Protein AF-A0A3Q7ITH1-F1 (afdb_monomer_lite)

Organism: Solanum lycopersicum (NCBI:txid4081)

Foldseek 3Di:
DDPPPPPPPPPAAAEEEEEEEPPPPDDDDPPDDLVNLLVVVLVVVVVVVVVVDYHYHYDYDVSSVCCNCVPPVNCNVVRHDYHYHYDYDDD

pLDDT: mean 76.13, std 15.76, range [23.8, 92.12]

Secondary structure (DSSP, 8-state):
-----------PEEEEEEEE-TTSSPPP-SS--HHHHHHHHHHHHHHHHTTTPPEEEE-S-HHHHHHHHH-TTTTHHHHEEEEEEEE----

InterPro domains:
  IPR027417 P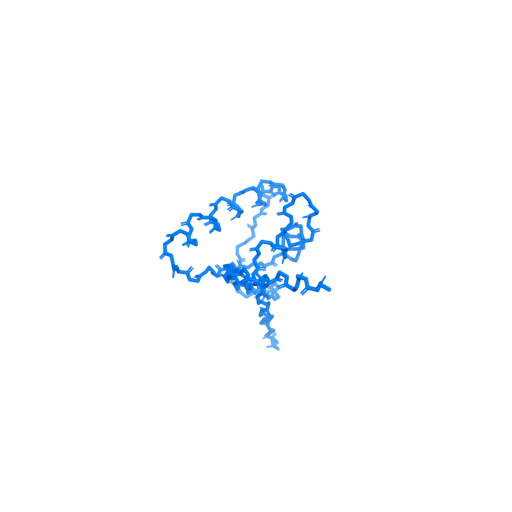-loop containing nucleoside triphosphate hydrolase [G3DSA:3.40.50.300] (31-90)
  IPR027417 P-loop containing nucleoside triphosphate hydrolase [SSF52540] (7-42)
  IPR039657 Dimethylallyltransferase [PTHR11088] (30-91)

Radius of gyration: 16.05 Å; chains: 1; bounding box: 27×26×62 Å

Structure (mmCIF, N/CA/C/O backbone):
data_AF-A0A3Q7ITH1-F1
#
_entry.id   AF-A0A3Q7ITH1-F1
#
loop_
_atom_site.group_PDB
_atom_site.id
_atom_site.type_symbol
_atom_site.label_atom_id
_atom_site.label_alt_id
_ato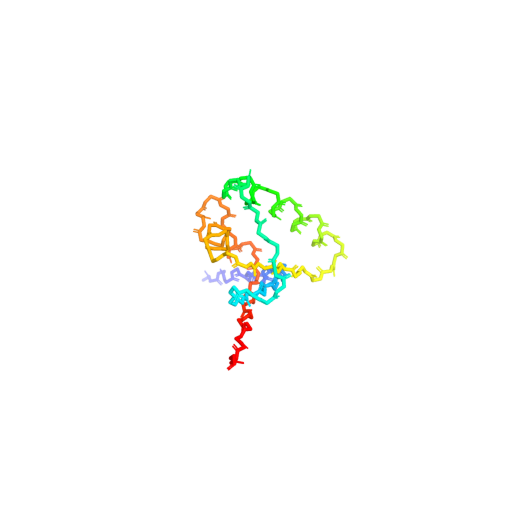m_site.label_comp_id
_atom_site.label_asym_id
_atom_site.label_entity_id
_atom_site.label_seq_id
_atom_site.pdbx_PDB_ins_code
_atom_site.Cartn_x
_atom_site.Cartn_y
_atom_site.Cartn_z
_atom_site.occupancy
_atom_site.B_iso_or_equiv
_atom_site.auth_seq_id
_atom_site.auth_comp_id
_atom_site.auth_asym_id
_atom_site.auth_atom_id
_atom_site.pdbx_PDB_model_num
ATOM 1 N N . MET A 1 1 ? -10.550 -14.308 38.464 1.00 33.88 1 MET A N 1
ATOM 2 C CA . MET A 1 1 ? -10.904 -12.971 37.949 1.00 33.88 1 MET A CA 1
ATOM 3 C C . MET A 1 1 ? -10.233 -12.842 36.592 1.00 33.88 1 MET A C 1
ATOM 5 O O . MET A 1 1 ? -9.061 -12.512 36.540 1.00 33.88 1 MET A O 1
ATOM 9 N N . ASN A 1 2 ? -10.926 -13.247 35.525 1.00 23.80 2 ASN A N 1
ATOM 10 C CA . ASN A 1 2 ? -10.395 -13.195 34.163 1.00 23.80 2 ASN A CA 1
ATOM 11 C C . ASN A 1 2 ? -11.088 -12.048 33.445 1.00 23.80 2 ASN A C 1
ATOM 13 O O . ASN A 1 2 ? -12.231 -12.176 33.010 1.00 23.80 2 ASN A O 1
ATOM 17 N N . THR A 1 3 ? -10.403 -10.916 33.366 1.00 34.12 3 THR A N 1
ATOM 18 C CA . THR A 1 3 ? -10.808 -9.801 32.520 1.00 34.12 3 THR A CA 1
ATOM 19 C C . THR A 1 3 ? -10.447 -10.182 31.088 1.00 34.12 3 THR A C 1
ATOM 21 O O . THR A 1 3 ? -9.364 -9.873 30.599 1.00 34.12 3 THR A O 1
ATOM 24 N N . PHE A 1 4 ? -11.337 -10.915 30.418 1.00 38.47 4 PHE A N 1
ATOM 25 C CA . PHE A 1 4 ? -11.343 -10.938 28.962 1.00 38.47 4 PHE A CA 1
ATOM 26 C C . PHE A 1 4 ? -11.709 -9.521 28.532 1.00 38.47 4 PHE A C 1
ATOM 28 O O . PHE A 1 4 ? -12.876 -9.136 28.539 1.00 38.47 4 PHE A O 1
ATOM 35 N N . ILE A 1 5 ? -10.691 -8.705 28.265 1.00 52.22 5 ILE A N 1
ATOM 36 C CA . ILE A 1 5 ? -10.884 -7.457 27.543 1.00 52.22 5 ILE A CA 1
ATOM 37 C C . ILE A 1 5 ? -11.442 -7.889 26.191 1.00 52.22 5 ILE A C 1
ATOM 39 O O . ILE A 1 5 ? -10.731 -8.482 25.381 1.00 52.22 5 ILE A O 1
ATOM 43 N N . ASN A 1 6 ? -12.736 -7.649 25.987 1.00 40.31 6 ASN A N 1
ATOM 44 C CA . ASN A 1 6 ? -13.317 -7.602 24.660 1.00 40.31 6 ASN A CA 1
ATOM 45 C C . ASN A 1 6 ? -12.498 -6.565 23.894 1.00 40.31 6 ASN A C 1
ATOM 47 O O . ASN A 1 6 ? -12.689 -5.363 24.065 1.00 40.31 6 ASN A O 1
ATOM 51 N N . ASN A 1 7 ? -11.545 -7.030 23.089 1.00 45.88 7 ASN A N 1
ATOM 52 C CA . ASN A 1 7 ? -11.084 -6.246 21.964 1.00 45.88 7 ASN A CA 1
ATOM 53 C C . ASN A 1 7 ? -12.319 -6.153 21.077 1.00 45.88 7 ASN A C 1
ATOM 55 O O . ASN A 1 7 ? -12.628 -7.094 20.345 1.00 45.88 7 ASN A O 1
ATOM 59 N N . GLU A 1 8 ? -13.074 -5.063 21.208 1.00 48.16 8 GLU A N 1
ATOM 60 C CA . GLU A 1 8 ? -13.926 -4.623 20.119 1.00 48.16 8 GLU A CA 1
ATOM 61 C C . GLU A 1 8 ? -13.058 -4.709 18.870 1.00 48.16 8 GLU A C 1
ATOM 63 O O . GLU A 1 8 ? -12.013 -4.060 18.789 1.00 48.16 8 GLU A O 1
ATOM 68 N N . GLY A 1 9 ? -13.389 -5.651 17.985 1.00 49.09 9 GLY A N 1
ATOM 69 C CA . GLY A 1 9 ? -12.581 -5.932 16.814 1.00 49.09 9 GLY A CA 1
ATOM 70 C C . GLY A 1 9 ? -12.399 -4.620 16.078 1.00 49.09 9 GLY A C 1
ATOM 71 O O . GLY A 1 9 ? -13.380 -4.055 15.598 1.00 49.09 9 GLY A O 1
ATOM 72 N N . PHE A 1 10 ? -11.170 -4.097 16.059 1.00 56.81 10 PHE A N 1
ATOM 73 C CA . PHE A 1 10 ? -10.850 -2.898 15.304 1.00 56.81 10 PHE A CA 1
ATOM 74 C C . PHE A 1 10 ? -11.388 -3.121 13.892 1.00 56.81 10 PHE A C 1
ATOM 76 O O . PHE A 1 10 ? -10.890 -3.994 13.182 1.00 56.81 10 PHE A O 1
ATOM 83 N N . ASN A 1 11 ? -12.428 -2.377 13.506 1.00 68.31 11 ASN A N 1
ATOM 84 C CA . ASN A 1 11 ? -12.937 -2.389 12.141 1.00 68.31 11 ASN A CA 1
ATOM 85 C C . ASN A 1 11 ? -11.847 -1.776 11.262 1.00 68.31 11 ASN A C 1
ATOM 87 O O . ASN A 1 11 ? -11.807 -0.562 11.040 1.00 68.31 11 ASN A O 1
ATOM 91 N N . LYS A 1 12 ? -10.904 -2.614 10.830 1.00 78.44 12 LYS A N 1
ATOM 92 C CA . LYS A 1 12 ? -9.834 -2.218 9.931 1.00 78.44 12 LYS A CA 1
ATOM 93 C C . LYS A 1 12 ? -10.466 -1.708 8.648 1.00 78.44 12 LYS A C 1
ATOM 95 O O . LYS A 1 12 ? -11.435 -2.254 8.117 1.00 78.44 12 LYS A O 1
ATOM 100 N N . LYS A 1 13 ? -9.918 -0.610 8.147 1.00 84.25 13 LYS A N 1
ATOM 101 C CA . LYS A 1 13 ? -10.364 -0.043 6.881 1.00 84.25 13 LYS A CA 1
ATOM 102 C C . LYS A 1 13 ? -9.949 -0.993 5.748 1.00 84.25 13 LYS A C 1
ATOM 104 O O . LYS A 1 13 ? -8.827 -1.499 5.747 1.00 84.25 13 LYS A O 1
ATOM 109 N N . LYS A 1 14 ? -10.851 -1.230 4.793 1.00 86.44 14 LYS A N 1
ATOM 110 C CA . LYS A 1 14 ? -10.649 -2.188 3.695 1.00 86.44 14 LYS A CA 1
ATOM 111 C C . LYS A 1 14 ? -9.906 -1.550 2.522 1.00 86.44 14 LYS A C 1
ATOM 113 O O . LYS A 1 14 ? -10.277 -0.462 2.079 1.00 86.44 14 LYS A O 1
ATOM 118 N N . VAL A 1 15 ? -8.910 -2.252 1.990 1.00 86.19 15 VAL A N 1
ATOM 119 C CA . VAL A 1 15 ? -8.137 -1.856 0.805 1.00 86.19 15 VAL A CA 1
ATOM 120 C C . VAL A 1 15 ? -8.080 -3.027 -0.173 1.00 86.19 15 VAL A C 1
ATOM 122 O O . VAL A 1 15 ? -7.753 -4.148 0.208 1.00 86.19 15 VAL A O 1
ATOM 125 N N . ILE A 1 16 ? -8.384 -2.771 -1.444 1.00 85.38 16 ILE A N 1
ATOM 126 C CA . ILE A 1 16 ? -8.265 -3.754 -2.525 1.00 85.38 16 ILE A CA 1
ATOM 127 C C . ILE A 1 16 ? -7.055 -3.379 -3.379 1.00 85.38 16 ILE A C 1
ATOM 129 O O . ILE A 1 16 ? -6.948 -2.245 -3.842 1.00 85.38 16 ILE A O 1
ATOM 133 N N . LEU A 1 17 ? -6.149 -4.326 -3.600 1.00 83.38 17 LEU A N 1
ATOM 134 C CA . LEU A 1 17 ? -5.000 -4.189 -4.486 1.00 83.38 17 LEU A CA 1
ATOM 135 C C . LEU A 1 17 ? -5.225 -5.061 -5.722 1.00 83.38 17 LEU A C 1
ATOM 137 O O . LEU A 1 17 ? -5.344 -6.280 -5.610 1.00 83.38 17 LEU A O 1
ATOM 141 N N . ILE A 1 18 ? -5.285 -4.435 -6.895 1.00 80.31 18 ILE A N 1
ATOM 142 C CA . ILE A 1 18 ? -5.421 -5.114 -8.186 1.00 80.31 18 ILE A CA 1
ATOM 143 C C . ILE A 1 18 ? -4.055 -5.129 -8.872 1.00 80.31 18 ILE A C 1
ATOM 145 O O . ILE A 1 18 ? -3.523 -4.081 -9.248 1.00 80.31 18 ILE A O 1
ATOM 149 N N . MET A 1 19 ? -3.509 -6.326 -9.061 1.00 80.19 19 MET A N 1
ATOM 150 C CA . MET A 1 19 ? -2.231 -6.597 -9.723 1.00 80.19 19 MET A CA 1
ATOM 151 C C . MET A 1 19 ? -2.469 -7.283 -11.074 1.00 80.19 19 MET A C 1
ATOM 153 O O . MET A 1 19 ? -3.565 -7.766 -11.349 1.00 80.19 19 MET A O 1
ATOM 157 N N . GLY A 1 20 ? -1.473 -7.281 -11.954 1.00 68.06 20 GLY A N 1
ATOM 158 C CA . GLY A 1 20 ? -1.549 -7.982 -13.239 1.00 68.06 20 GLY A CA 1
ATOM 159 C C . GLY A 1 20 ? -0.252 -7.876 -14.033 1.00 68.06 20 GLY A C 1
ATOM 160 O O . GLY A 1 20 ? 0.595 -7.041 -13.706 1.00 68.06 20 GLY A O 1
ATOM 161 N N . ALA A 1 21 ? -0.116 -8.719 -15.057 1.00 65.81 21 ALA A N 1
ATOM 162 C CA . ALA A 1 21 ? 1.075 -8.822 -15.897 1.00 65.81 21 ALA A CA 1
ATOM 163 C C . ALA A 1 21 ? 1.361 -7.550 -16.730 1.00 65.81 21 ALA A C 1
ATOM 165 O O . ALA A 1 21 ? 0.505 -6.684 -16.932 1.00 65.81 21 ALA A O 1
ATOM 166 N N . THR A 1 22 ? 2.592 -7.420 -17.233 1.00 65.50 22 THR A N 1
ATOM 167 C CA . THR A 1 22 ? 2.984 -6.341 -18.153 1.00 65.50 22 THR A CA 1
ATOM 168 C C . THR A 1 22 ? 2.165 -6.430 -19.449 1.00 65.50 22 THR A C 1
ATOM 170 O O . THR A 1 22 ? 2.004 -7.509 -20.003 1.00 65.50 22 THR A O 1
ATOM 173 N N . GLY A 1 23 ? 1.636 -5.302 -19.937 1.00 58.31 23 GLY A N 1
ATOM 174 C CA . GLY A 1 23 ? 0.773 -5.257 -21.130 1.00 58.31 23 GLY A CA 1
ATOM 175 C C . GLY A 1 23 ? -0.728 -5.106 -20.846 1.00 58.31 23 GLY A C 1
ATOM 176 O O . GLY A 1 23 ? -1.486 -4.809 -21.762 1.00 58.31 23 GLY A O 1
ATOM 177 N N . THR A 1 24 ? -1.176 -5.178 -19.586 1.00 55.25 24 THR A N 1
ATOM 178 C CA . THR A 1 24 ? -2.600 -5.006 -19.220 1.00 55.25 24 THR A CA 1
ATOM 179 C C . THR A 1 24 ? -3.018 -3.529 -19.039 1.00 55.25 24 THR A C 1
ATOM 181 O O . THR A 1 24 ? -3.810 -3.209 -18.151 1.00 55.25 24 THR A O 1
ATOM 184 N N . GLY A 1 25 ? -2.434 -2.597 -19.803 1.00 54.44 25 GLY A N 1
ATOM 185 C CA . GLY A 1 25 ? -2.814 -1.171 -19.792 1.00 54.44 25 GLY A CA 1
ATOM 186 C C . GLY A 1 25 ? -2.345 -0.332 -18.589 1.00 54.44 25 GLY A C 1
ATOM 187 O O . GLY A 1 25 ? -2.920 0.720 -18.321 1.00 54.44 25 GLY A O 1
ATOM 188 N N . LYS A 1 26 ? -1.318 -0.770 -17.848 1.00 58.38 26 LYS A N 1
ATOM 189 C CA . LYS A 1 26 ? -0.758 -0.046 -16.688 1.00 58.38 26 LYS A CA 1
ATOM 190 C C . LYS A 1 26 ? 0.417 0.844 -17.132 1.00 58.38 26 LYS A C 1
ATOM 192 O O . LYS A 1 26 ? 1.261 0.396 -17.903 1.00 58.38 26 LYS A O 1
ATOM 197 N N . SER A 1 27 ? 0.475 2.095 -16.672 1.00 59.44 27 SER A N 1
ATOM 198 C CA . SER A 1 27 ? 1.476 3.085 -17.108 1.00 59.44 27 SER A CA 1
ATOM 199 C C . SER A 1 27 ? 2.892 2.762 -16.615 1.00 59.44 27 SER A C 1
ATOM 201 O O . SER A 1 27 ? 3.084 2.474 -15.433 1.00 59.44 27 SER A O 1
ATOM 203 N N . HIS A 1 28 ? 3.884 2.867 -17.503 1.00 58.16 28 HIS A N 1
ATOM 204 C CA . HIS A 1 28 ? 5.303 2.756 -17.161 1.00 58.16 28 HIS A CA 1
ATOM 205 C C . HIS A 1 28 ? 5.759 4.051 -16.472 1.00 58.16 28 HIS A C 1
ATOM 207 O O . HIS A 1 28 ? 5.687 5.121 -17.072 1.00 58.16 28 HIS A O 1
ATOM 213 N N . LEU A 1 29 ? 6.189 3.968 -15.212 1.00 62.41 29 LEU A N 1
ATOM 214 C CA . LEU A 1 29 ? 6.619 5.121 -14.420 1.00 62.41 29 LEU A CA 1
ATOM 215 C C . LEU A 1 29 ? 8.107 4.957 -14.089 1.00 62.41 29 LEU A C 1
ATOM 217 O O . LEU A 1 29 ? 8.458 4.222 -13.170 1.00 62.41 29 LEU A O 1
ATOM 221 N N . SER A 1 30 ? 8.976 5.567 -14.898 1.00 63.84 30 SER A N 1
ATOM 222 C CA . SER A 1 30 ? 10.438 5.432 -14.787 1.00 63.84 30 SER A CA 1
ATOM 223 C C . SER A 1 30 ? 11.070 6.323 -13.716 1.00 63.84 30 SER A C 1
ATOM 225 O O . SER A 1 30 ? 12.188 6.041 -13.297 1.00 63.84 30 SER A O 1
ATOM 227 N N . ASP A 1 31 ? 10.359 7.356 -13.255 1.00 72.00 31 ASP A N 1
ATOM 228 C CA . ASP A 1 31 ? 10.965 8.455 -12.487 1.00 72.00 31 ASP A CA 1
ATOM 229 C C . ASP A 1 31 ? 10.490 8.517 -11.023 1.00 72.00 31 ASP A C 1
ATOM 231 O O . ASP A 1 31 ? 10.809 9.461 -10.305 1.00 72.00 31 ASP A O 1
ATOM 235 N N . LEU A 1 32 ? 9.706 7.536 -10.566 1.00 78.88 32 LEU A N 1
ATOM 236 C CA . LEU A 1 32 ? 9.213 7.481 -9.188 1.00 78.88 32 LEU A CA 1
ATOM 237 C C . LEU A 1 32 ? 10.077 6.525 -8.363 1.00 78.88 32 LEU A C 1
ATOM 239 O O . LEU A 1 32 ? 10.319 5.399 -8.782 1.00 78.88 32 LEU A O 1
ATOM 243 N N . THR A 1 33 ? 10.523 6.933 -7.175 1.00 87.75 33 THR A N 1
ATOM 244 C CA . THR A 1 33 ? 11.169 5.991 -6.251 1.00 87.75 33 THR A CA 1
ATOM 245 C C . THR A 1 33 ? 10.123 5.140 -5.531 1.00 87.75 33 THR A C 1
ATOM 247 O O . THR A 1 33 ? 8.955 5.520 -5.390 1.00 87.75 33 THR A O 1
ATOM 250 N N . THR A 1 34 ? 10.528 3.970 -5.039 1.00 87.06 34 THR A N 1
ATOM 251 C CA . THR A 1 34 ? 9.650 3.118 -4.229 1.00 87.06 34 THR A CA 1
ATOM 252 C C . THR A 1 34 ? 9.189 3.812 -2.946 1.00 87.06 34 THR A C 1
ATOM 254 O O . THR A 1 34 ? 8.046 3.637 -2.524 1.00 87.06 34 THR A O 1
ATOM 257 N N . GLU A 1 35 ? 10.046 4.641 -2.354 1.00 89.88 35 GLU A N 1
ATOM 258 C CA . GLU A 1 35 ? 9.771 5.444 -1.166 1.00 89.88 35 GLU A CA 1
ATOM 259 C C . GLU A 1 35 ? 8.725 6.529 -1.452 1.00 89.88 35 GLU A C 1
ATOM 261 O O . GLU A 1 35 ? 7.729 6.624 -0.729 1.00 89.88 35 GLU A O 1
ATOM 266 N N . ASP A 1 36 ? 8.900 7.297 -2.533 1.00 89.62 36 ASP A N 1
ATOM 267 C CA . ASP A 1 36 ? 7.956 8.349 -2.933 1.00 89.62 36 ASP A CA 1
ATOM 268 C C . ASP A 1 36 ? 6.567 7.771 -3.205 1.00 89.62 36 ASP A C 1
ATOM 270 O O . ASP A 1 36 ? 5.553 8.316 -2.753 1.00 89.62 36 AS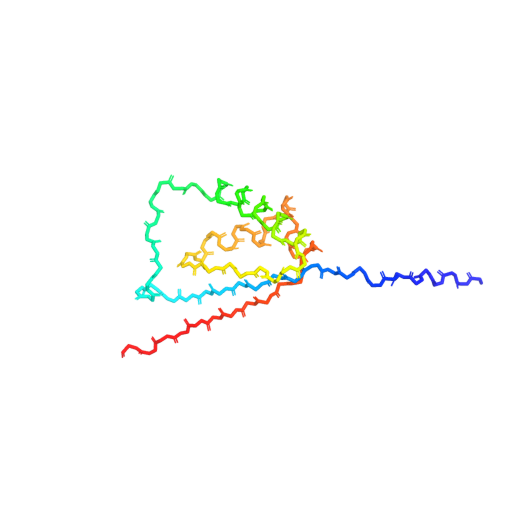P A O 1
ATOM 274 N N . PHE A 1 37 ? 6.515 6.625 -3.891 1.00 87.50 37 PHE A N 1
ATOM 275 C CA . PHE A 1 37 ? 5.273 5.890 -4.105 1.00 87.50 37 PHE A CA 1
ATOM 276 C C . PHE A 1 37 ? 4.596 5.525 -2.787 1.00 87.50 37 PHE A C 1
ATOM 278 O O . PHE A 1 37 ? 3.410 5.802 -2.614 1.00 87.50 37 PHE A O 1
ATOM 285 N N . CYS A 1 38 ? 5.330 4.916 -1.854 1.00 89.94 38 CYS A N 1
ATOM 286 C CA . CYS A 1 38 ? 4.767 4.465 -0.587 1.00 89.94 38 CYS A CA 1
ATOM 287 C C . CYS A 1 38 ? 4.196 5.627 0.228 1.00 89.94 38 CYS A C 1
ATOM 289 O O . CYS A 1 38 ? 3.078 5.534 0.745 1.00 89.94 38 CYS A O 1
ATOM 291 N N . LEU A 1 39 ? 4.928 6.742 0.300 1.00 90.19 39 LEU A N 1
ATOM 292 C CA . LEU A 1 39 ? 4.486 7.945 1.000 1.00 90.19 39 LEU A CA 1
ATOM 293 C C . LEU A 1 39 ? 3.202 8.506 0.385 1.00 90.19 39 LEU A C 1
ATOM 295 O O . LEU A 1 39 ? 2.228 8.757 1.103 1.00 90.19 39 LEU A O 1
ATOM 299 N N . GLN A 1 40 ? 3.160 8.659 -0.941 1.00 88.38 40 GLN A N 1
ATOM 300 C CA . GLN A 1 40 ? 1.959 9.145 -1.615 1.00 88.38 40 GLN A CA 1
ATOM 301 C C . GLN A 1 40 ? 0.784 8.178 -1.462 1.00 88.38 40 GLN A C 1
ATOM 303 O O . GLN A 1 40 ? -0.325 8.614 -1.146 1.00 88.38 40 GLN A O 1
ATOM 308 N N . ALA A 1 41 ? 1.020 6.876 -1.633 1.00 87.69 41 ALA A N 1
ATOM 309 C CA . ALA A 1 41 ? 0.000 5.847 -1.499 1.00 87.69 41 ALA A CA 1
ATOM 310 C C . ALA A 1 41 ? -0.653 5.910 -0.116 1.00 87.69 41 ALA A C 1
ATOM 312 O O . ALA A 1 41 ? -1.872 6.027 -0.036 1.00 87.69 41 ALA A O 1
ATOM 313 N N . VAL A 1 42 ? 0.128 5.942 0.969 1.00 89.06 42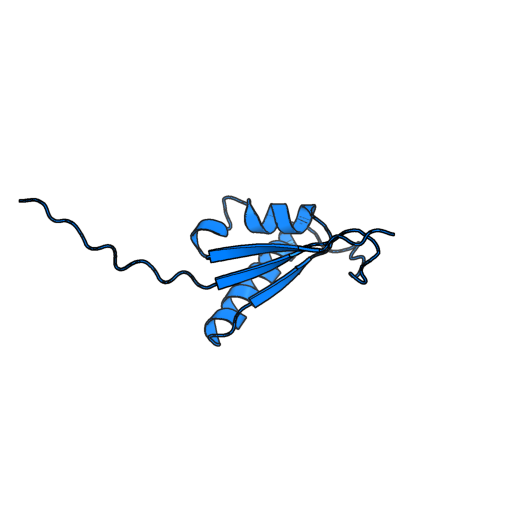 VAL A N 1
ATOM 314 C CA . VAL A 1 42 ? -0.406 6.044 2.338 1.00 89.06 42 VAL A CA 1
ATOM 315 C C . VAL A 1 42 ? -1.225 7.322 2.539 1.00 89.06 42 VAL A C 1
ATOM 317 O O . VAL A 1 42 ? -2.312 7.269 3.119 1.00 89.06 42 VAL A O 1
ATOM 320 N N . VAL A 1 43 ? -0.762 8.465 2.022 1.00 90.00 43 VAL A N 1
ATOM 321 C CA . VAL A 1 43 ? -1.512 9.730 2.100 1.00 90.00 43 VAL A CA 1
ATOM 322 C C . VAL A 1 43 ? -2.860 9.629 1.378 1.00 90.00 43 VAL A C 1
ATOM 324 O O . VAL A 1 43 ? -3.881 10.066 1.918 1.00 90.00 43 VAL A O 1
ATOM 327 N N . TYR A 1 44 ? -2.895 9.055 0.174 1.00 87.44 44 TYR A N 1
ATOM 328 C CA . TYR A 1 44 ? -4.138 8.861 -0.576 1.00 87.44 44 TYR A CA 1
ATOM 329 C C . TYR A 1 44 ? -5.064 7.844 0.085 1.00 87.44 44 TYR A C 1
ATOM 331 O O . TYR A 1 44 ? -6.271 8.087 0.155 1.00 87.44 44 TYR A O 1
ATOM 339 N N . VAL A 1 45 ? -4.508 6.755 0.620 1.00 86.75 45 VAL A N 1
ATOM 340 C CA . VAL A 1 45 ? -5.247 5.734 1.365 1.00 86.75 45 VAL A CA 1
ATOM 341 C C . VAL A 1 45 ? -5.994 6.384 2.527 1.00 86.75 45 VAL A C 1
ATOM 343 O O . VAL A 1 45 ? -7.216 6.275 2.618 1.00 86.75 45 VAL A O 1
ATOM 346 N N . GLU A 1 46 ? -5.302 7.159 3.362 1.00 86.44 46 GLU A N 1
ATOM 347 C CA . GLU A 1 46 ? -5.933 7.833 4.497 1.00 86.44 46 GLU A CA 1
ATOM 348 C C . GLU A 1 46 ? -6.981 8.867 4.069 1.00 86.44 46 GLU A C 1
ATOM 350 O O . GLU A 1 46 ? -8.047 8.963 4.684 1.00 86.44 46 GLU A O 1
ATOM 355 N N . LYS A 1 47 ? -6.727 9.623 2.993 1.00 87.31 47 LYS A N 1
ATOM 356 C CA . LYS A 1 47 ? -7.700 10.583 2.444 1.00 87.31 47 LYS A CA 1
ATOM 357 C C . LYS A 1 47 ? -8.973 9.896 1.949 1.00 87.31 47 LYS A C 1
ATOM 359 O O . LYS A 1 47 ? -10.069 10.363 2.248 1.00 87.31 47 LYS A O 1
ATOM 364 N N . ILE A 1 48 ? -8.848 8.796 1.210 1.00 83.94 48 ILE A N 1
ATOM 365 C CA . ILE A 1 48 ? -9.990 8.088 0.619 1.00 83.94 48 ILE A CA 1
ATOM 366 C C . ILE A 1 48 ? -10.787 7.364 1.701 1.00 83.94 48 ILE A C 1
ATOM 368 O O . ILE A 1 48 ? -12.014 7.459 1.726 1.00 83.94 48 ILE A O 1
ATOM 372 N N . LEU A 1 49 ? -10.121 6.723 2.659 1.00 80.75 49 LEU A N 1
ATOM 373 C CA . LEU A 1 49 ? -10.812 5.990 3.717 1.00 80.75 49 LEU A CA 1
ATOM 374 C C . LEU A 1 49 ? -11.570 6.914 4.682 1.00 80.75 49 LEU A C 1
ATOM 376 O O . LEU A 1 49 ? -12.580 6.503 5.248 1.00 80.75 49 LEU A O 1
ATOM 380 N N . LYS A 1 50 ? -11.162 8.186 4.821 1.00 83.94 50 LYS A N 1
ATOM 381 C CA . LYS A 1 50 ? -11.967 9.211 5.519 1.00 83.94 50 LYS A CA 1
ATOM 382 C C . LYS A 1 50 ? -13.323 9.468 4.856 1.00 83.94 50 LYS A C 1
ATOM 384 O O . LYS A 1 50 ? -14.234 9.946 5.517 1.00 83.94 50 LYS A O 1
ATOM 389 N N . THR A 1 51 ? -13.475 9.130 3.577 1.00 82.19 51 THR A N 1
ATOM 390 C CA . THR A 1 51 ? -14.735 9.297 2.836 1.00 82.19 51 THR A CA 1
ATOM 391 C C . THR A 1 51 ? -15.652 8.068 2.887 1.00 82.19 51 THR A C 1
ATOM 393 O O . THR A 1 51 ? -16.613 8.012 2.130 1.00 82.19 51 THR A O 1
ATOM 396 N N . GLN A 1 52 ? -15.355 7.079 3.746 1.00 75.44 52 GLN A N 1
ATOM 397 C CA . GLN A 1 52 ? -16.054 5.782 3.837 1.00 75.44 52 GLN A CA 1
ATOM 398 C C . GLN A 1 52 ? -16.168 5.016 2.503 1.00 75.44 52 GLN A C 1
ATOM 400 O O . GLN A 1 52 ? -17.059 4.192 2.311 1.00 75.44 52 GLN A O 1
ATOM 405 N N . ARG A 1 53 ? -15.243 5.265 1.570 1.00 73.69 53 ARG A N 1
ATOM 406 C CA . ARG A 1 53 ? -15.161 4.556 0.289 1.00 73.69 53 ARG A CA 1
ATOM 407 C C . ARG A 1 53 ? -14.111 3.456 0.353 1.00 73.69 53 ARG A C 1
ATOM 409 O O . ARG A 1 53 ? -13.112 3.582 1.058 1.00 73.69 53 ARG A O 1
ATOM 416 N N . VAL A 1 54 ? -14.331 2.397 -0.420 1.00 74.88 54 VAL A N 1
ATOM 417 C CA . VAL A 1 54 ? -13.335 1.341 -0.627 1.00 74.88 54 VAL A CA 1
ATOM 418 C C . VAL A 1 54 ? -12.238 1.881 -1.538 1.00 74.88 54 VAL A C 1
ATOM 420 O O . VAL A 1 54 ? -12.522 2.401 -2.617 1.00 74.88 54 VAL A O 1
ATOM 423 N N . LEU A 1 55 ? -10.985 1.767 -1.099 1.00 77.38 55 LEU A N 1
ATOM 424 C CA . LEU A 1 55 ? -9.837 2.103 -1.929 1.00 77.38 55 L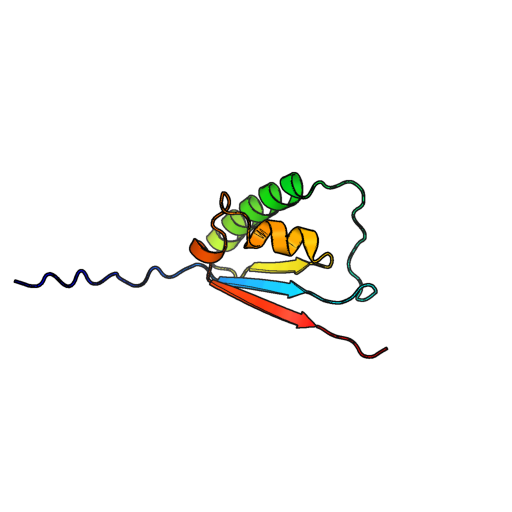EU A CA 1
ATOM 425 C C . LEU A 1 55 ? -9.482 0.925 -2.836 1.00 77.38 55 LEU A C 1
ATOM 427 O O . LEU A 1 55 ? -9.280 -0.185 -2.345 1.00 77.38 55 LEU A O 1
ATOM 431 N N . ILE A 1 56 ? -9.319 1.205 -4.127 1.00 77.50 56 ILE A N 1
ATOM 432 C CA . ILE A 1 56 ? -8.739 0.278 -5.098 1.00 77.50 56 ILE A CA 1
ATOM 433 C C . ILE A 1 56 ? -7.383 0.839 -5.536 1.00 77.50 56 ILE A C 1
ATOM 435 O O . ILE A 1 56 ? -7.321 1.909 -6.139 1.00 77.50 56 ILE A O 1
ATOM 439 N N . ILE A 1 57 ? -6.301 0.127 -5.224 1.00 73.69 57 ILE A N 1
ATOM 440 C CA . ILE A 1 57 ? -4.951 0.414 -5.717 1.00 73.69 57 ILE A CA 1
ATOM 441 C C . ILE A 1 57 ? -4.715 -0.487 -6.926 1.00 73.69 57 ILE A C 1
ATOM 443 O O . ILE A 1 57 ? -4.605 -1.701 -6.778 1.00 73.69 57 ILE A O 1
ATOM 447 N N . VAL A 1 58 ? -4.644 0.090 -8.125 1.00 73.50 58 VAL A N 1
ATOM 448 C CA . VAL A 1 58 ? -4.306 -0.657 -9.343 1.00 73.50 58 VAL A CA 1
ATOM 449 C C . VAL A 1 58 ? -2.811 -0.503 -9.596 1.00 73.50 58 VAL A C 1
ATOM 451 O O . VAL A 1 58 ? -2.346 0.574 -9.956 1.00 73.50 58 VAL A O 1
ATOM 454 N N . GLY A 1 59 ? -2.054 -1.574 -9.368 1.00 70.44 59 GLY A N 1
ATOM 455 C CA . GLY A 1 59 ? -0.604 -1.614 -9.548 1.00 70.44 59 GLY A CA 1
ATOM 456 C C . GLY A 1 59 ? -0.204 -2.485 -10.732 1.00 70.44 59 GLY A C 1
ATOM 457 O O . GLY A 1 59 ? -0.952 -3.383 -11.123 1.00 70.44 59 GLY A O 1
ATOM 458 N N . GLY A 1 60 ? 0.969 -2.208 -11.310 1.00 67.25 60 GLY A N 1
ATOM 459 C CA . GLY A 1 60 ? 1.580 -3.003 -12.389 1.00 67.25 60 GLY A CA 1
ATOM 460 C C . GLY A 1 60 ? 3.009 -3.444 -12.153 1.00 67.25 60 GLY A C 1
ATOM 461 O O . GLY A 1 60 ? 3.518 -4.266 -12.902 1.00 67.25 60 GLY A O 1
ATOM 462 N N . SER A 1 61 ? 3.644 -2.912 -11.114 1.00 76.56 61 SER A N 1
ATOM 463 C CA . SER A 1 61 ? 4.976 -3.322 -10.710 1.00 76.56 61 SER A CA 1
ATOM 464 C C . SER A 1 61 ? 4.895 -3.942 -9.326 1.00 76.56 61 SER A C 1
ATOM 466 O O . SER A 1 61 ? 4.541 -3.269 -8.353 1.00 76.56 61 SER A O 1
ATOM 468 N N . ASN A 1 62 ? 5.227 -5.230 -9.263 1.00 81.81 62 ASN A N 1
ATOM 469 C CA . ASN A 1 62 ? 5.212 -6.008 -8.029 1.00 81.81 62 ASN A CA 1
ATOM 470 C C . ASN A 1 62 ? 6.099 -5.369 -6.958 1.00 81.81 62 ASN A C 1
ATOM 472 O O . ASN A 1 62 ? 5.717 -5.363 -5.796 1.00 81.81 62 ASN A O 1
ATOM 476 N N . LEU A 1 63 ? 7.216 -4.749 -7.357 1.00 85.56 63 LEU A N 1
ATOM 477 C CA . LEU A 1 63 ? 8.164 -4.119 -6.439 1.00 85.56 63 LEU A CA 1
ATOM 478 C C . LEU A 1 63 ? 7.524 -3.007 -5.593 1.00 85.56 63 LEU A C 1
ATOM 480 O O . LEU A 1 63 ? 7.738 -2.934 -4.387 1.00 85.56 63 LEU A O 1
ATOM 484 N N . TYR A 1 64 ? 6.715 -2.143 -6.208 1.00 87.19 64 TYR A N 1
ATOM 485 C CA . TYR A 1 64 ? 6.059 -1.046 -5.491 1.00 87.19 64 TYR A CA 1
ATOM 486 C C . TYR A 1 64 ? 4.962 -1.559 -4.563 1.00 87.19 64 TYR A C 1
ATOM 488 O O . TYR A 1 64 ? 4.799 -1.052 -3.454 1.00 87.19 64 TYR A O 1
ATOM 496 N N . THR A 1 65 ? 4.209 -2.573 -5.002 1.00 85.00 65 THR A N 1
ATOM 497 C CA . THR A 1 65 ? 3.196 -3.215 -4.160 1.00 85.00 65 THR A CA 1
ATOM 498 C C . THR A 1 65 ? 3.836 -3.928 -2.975 1.00 85.00 65 THR A C 1
ATOM 500 O O . THR A 1 65 ? 3.370 -3.756 -1.854 1.00 85.00 65 THR A O 1
ATOM 503 N N . GLU A 1 66 ? 4.920 -4.666 -3.200 1.00 87.94 66 GLU A N 1
ATOM 504 C CA . GLU A 1 66 ? 5.678 -5.344 -2.151 1.00 87.94 66 GLU A CA 1
ATOM 505 C C . GLU A 1 66 ? 6.226 -4.338 -1.139 1.00 87.94 66 GLU A C 1
ATOM 507 O O . GLU A 1 66 ? 5.964 -4.473 0.054 1.00 87.94 66 GLU A O 1
ATOM 512 N N . LYS A 1 67 ? 6.874 -3.261 -1.604 1.00 90.88 67 LYS A N 1
ATOM 513 C CA . LYS A 1 67 ? 7.364 -2.204 -0.714 1.00 90.88 67 LYS A CA 1
ATOM 514 C C . LYS A 1 67 ? 6.229 -1.568 0.092 1.00 90.88 67 LYS A C 1
ATOM 516 O O . LYS A 1 67 ? 6.358 -1.407 1.296 1.00 90.88 67 LYS A O 1
ATOM 521 N N . LEU A 1 68 ? 5.092 -1.255 -0.525 1.00 90.00 68 LEU A N 1
ATOM 522 C CA . LEU A 1 68 ? 3.964 -0.645 0.185 1.00 90.00 68 LEU A CA 1
ATOM 523 C C . LEU A 1 68 ? 3.376 -1.563 1.266 1.00 90.00 68 LEU A C 1
ATOM 525 O O . LEU A 1 68 ? 2.967 -1.092 2.327 1.00 90.00 68 LEU A O 1
ATOM 529 N N . VAL A 1 69 ? 3.283 -2.858 0.977 1.00 89.56 69 VAL A N 1
ATOM 530 C CA . VAL A 1 69 ? 2.549 -3.822 1.803 1.00 89.56 69 VAL A CA 1
ATOM 531 C C . VAL A 1 69 ? 3.421 -4.424 2.902 1.00 89.56 69 VAL A C 1
ATOM 533 O O . VAL A 1 69 ? 2.926 -4.636 4.013 1.00 89.56 69 VAL A O 1
ATOM 536 N N . GLU A 1 70 ? 4.687 -4.706 2.593 1.00 91.50 70 GLU A N 1
ATOM 537 C CA . GLU A 1 70 ? 5.607 -5.437 3.469 1.00 91.50 70 GLU A CA 1
ATOM 538 C C . GLU A 1 70 ? 6.554 -4.524 4.258 1.00 91.50 70 GLU A C 1
ATOM 540 O O . GLU A 1 70 ? 7.211 -5.005 5.180 1.00 91.50 70 GLU A O 1
ATOM 545 N N . ASP A 1 71 ? 6.631 -3.219 3.955 1.00 92.12 71 ASP A N 1
ATOM 546 C CA . ASP A 1 71 ? 7.512 -2.310 4.697 1.00 92.12 71 ASP A CA 1
ATOM 547 C C . ASP A 1 71 ? 7.097 -2.222 6.186 1.00 92.12 71 ASP A C 1
ATOM 549 O O . ASP A 1 71 ? 5.986 -1.762 6.509 1.00 92.12 71 ASP A O 1
ATOM 553 N N . PRO A 1 72 ? 7.986 -2.627 7.119 1.00 91.62 72 PRO A N 1
ATOM 554 C CA . PRO A 1 72 ? 7.689 -2.632 8.548 1.00 91.62 72 PRO A CA 1
ATOM 555 C C . PRO A 1 72 ? 7.355 -1.252 9.118 1.00 91.62 72 PRO A C 1
ATOM 557 O O . PRO A 1 72 ? 6.599 -1.167 10.083 1.00 91.62 72 PRO A O 1
ATOM 560 N N . LEU A 1 73 ? 7.883 -0.169 8.536 1.00 91.25 73 LEU A N 1
ATOM 561 C CA . LEU A 1 73 ? 7.619 1.200 8.986 1.00 91.25 73 LEU A CA 1
ATOM 562 C C . LEU A 1 73 ? 6.206 1.655 8.611 1.00 91.25 73 LEU A C 1
ATOM 564 O O . LEU A 1 73 ? 5.583 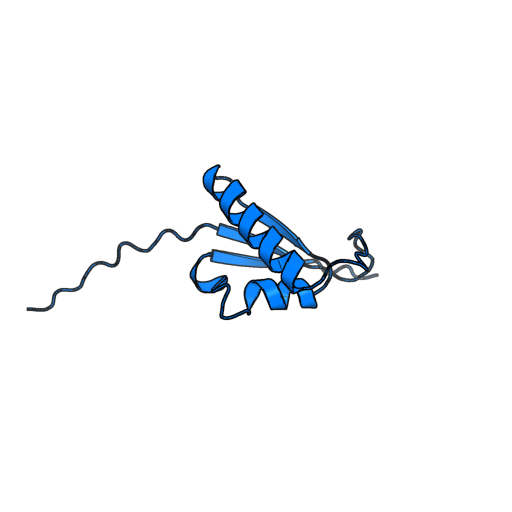2.443 9.327 1.00 91.25 73 LEU A O 1
ATOM 568 N N . LEU A 1 74 ? 5.667 1.141 7.504 1.00 90.00 74 LEU A N 1
ATOM 569 C CA . LEU A 1 74 ? 4.310 1.460 7.068 1.00 90.00 74 LEU A CA 1
ATOM 570 C C . LEU A 1 74 ? 3.268 0.686 7.876 1.00 90.00 74 LEU A C 1
ATOM 572 O O . LEU A 1 74 ? 2.168 1.207 8.106 1.00 90.00 74 LEU A O 1
ATOM 576 N N . MET A 1 75 ? 3.619 -0.521 8.339 1.00 90.62 75 MET A N 1
ATOM 577 C CA . MET A 1 75 ? 2.730 -1.443 9.055 1.00 90.62 75 MET A CA 1
ATOM 578 C C . MET A 1 75 ? 1.404 -1.653 8.301 1.00 90.62 75 MET A C 1
ATOM 580 O O . MET A 1 75 ? 0.324 -1.681 8.897 1.00 90.62 75 MET A O 1
ATOM 584 N N . PHE A 1 76 ? 1.464 -1.743 6.970 1.00 89.81 76 PHE A N 1
ATOM 585 C CA . PHE A 1 76 ? 0.290 -1.620 6.103 1.00 89.81 76 PHE A CA 1
ATOM 586 C C . PHE A 1 76 ? -0.772 -2.692 6.394 1.00 89.81 76 PHE A C 1
ATOM 588 O O . PHE A 1 76 ? -1.926 -2.368 6.668 1.00 89.81 76 PHE A O 1
ATOM 595 N N . LYS A 1 77 ? -0.362 -3.964 6.470 1.00 89.31 77 LYS A N 1
ATOM 596 C CA . LYS A 1 77 ? -1.225 -5.107 6.839 1.00 89.31 77 LYS A CA 1
ATOM 597 C C . LYS A 1 77 ? -1.783 -5.037 8.267 1.00 89.31 77 LYS A C 1
ATOM 599 O O . LYS A 1 77 ? -2.820 -5.627 8.582 1.00 89.31 77 LYS A O 1
ATOM 604 N N . TYR A 1 78 ? -1.099 -4.327 9.165 1.00 89.69 78 TYR A N 1
ATOM 605 C CA . TYR A 1 78 ? -1.618 -4.090 10.509 1.00 89.69 78 TYR A CA 1
ATOM 606 C C . TYR A 1 78 ? -2.748 -3.053 10.480 1.00 89.69 78 TYR A C 1
ATOM 608 O O . TYR A 1 78 ? -3.766 -3.252 11.136 1.00 89.69 78 TYR A O 1
ATOM 616 N N . LYS A 1 79 ? -2.599 -1.989 9.681 1.00 88.38 79 LYS A N 1
ATOM 617 C CA . LYS A 1 79 ? -3.558 -0.876 9.583 1.00 88.38 79 LYS A CA 1
ATOM 618 C C . LYS A 1 79 ? -4.796 -1.193 8.739 1.00 88.38 79 LYS A C 1
ATOM 620 O O . LYS A 1 79 ? -5.873 -0.671 9.032 1.00 88.38 79 LYS A O 1
ATOM 625 N N . TYR A 1 80 ? -4.653 -2.025 7.709 1.00 88.19 80 TYR A N 1
ATOM 626 C CA . TYR A 1 80 ? -5.682 -2.233 6.689 1.00 88.19 80 TYR A CA 1
ATOM 627 C C . TYR A 1 80 ? -5.996 -3.708 6.454 1.00 88.19 80 TYR A C 1
ATOM 629 O O . TYR A 1 80 ? -5.098 -4.551 6.433 1.00 88.19 80 TYR A O 1
ATOM 637 N N . ASP A 1 81 ? -7.269 -3.997 6.186 1.00 88.50 81 ASP A N 1
ATOM 638 C CA . ASP A 1 81 ? -7.693 -5.292 5.656 1.00 88.50 81 ASP A CA 1
ATOM 639 C C . ASP A 1 81 ? -7.470 -5.302 4.144 1.00 88.50 81 ASP A C 1
ATOM 641 O O . ASP A 1 81 ? -8.200 -4.654 3.389 1.00 88.50 81 ASP A O 1
ATOM 645 N N . CYS A 1 82 ? -6.422 -6.007 3.715 1.00 87.00 82 CYS A N 1
ATOM 646 C CA . CYS A 1 82 ? -5.966 -6.029 2.329 1.00 87.00 82 CYS A CA 1
ATOM 647 C C . CYS A 1 82 ? -6.555 -7.224 1.568 1.00 87.00 82 CYS A C 1
ATOM 649 O O . CYS A 1 82 ? -6.425 -8.365 2.007 1.00 87.00 82 CYS A O 1
ATOM 651 N N . CYS A 1 83 ? -7.143 -6.975 0.399 1.00 88.44 83 CYS A N 1
ATOM 652 C CA . CYS A 1 83 ? -7.548 -8.004 -0.558 1.00 88.44 83 CYS A CA 1
ATOM 653 C C . CYS A 1 83 ? -6.710 -7.866 -1.831 1.00 88.44 83 CYS A C 1
ATOM 655 O O . CYS A 1 83 ? -6.674 -6.788 -2.419 1.00 88.44 83 CYS A O 1
ATOM 657 N N . PHE A 1 84 ? -6.046 -8.941 -2.251 1.00 85.38 84 PHE A N 1
ATOM 658 C CA . PHE A 1 84 ? -5.189 -8.958 -3.434 1.00 85.38 84 PHE A CA 1
ATOM 659 C C . PHE A 1 84 ? -5.893 -9.705 -4.561 1.00 85.38 84 PHE A C 1
ATOM 661 O O . PHE A 1 84 ? -6.208 -10.884 -4.419 1.00 85.38 84 PHE A O 1
ATOM 668 N N . ILE A 1 85 ? -6.136 -9.018 -5.674 1.00 84.88 85 ILE A N 1
ATOM 669 C CA . ILE A 1 85 ? -6.721 -9.599 -6.881 1.00 84.88 85 ILE A CA 1
ATOM 670 C C . ILE A 1 85 ? -5.636 -9.595 -7.951 1.00 84.88 85 ILE A C 1
ATOM 672 O O . ILE A 1 85 ? -5.214 -8.532 -8.408 1.00 84.88 85 ILE A O 1
ATOM 676 N N . TRP A 1 86 ? -5.175 -10.782 -8.334 1.00 81.62 86 TRP A N 1
ATOM 677 C CA . TRP A 1 86 ? -4.275 -10.949 -9.467 1.00 81.62 86 TRP A CA 1
ATOM 678 C C . TRP A 1 86 ? -5.101 -11.219 -10.718 1.00 81.62 86 TRP A C 1
ATOM 680 O O . TRP A 1 86 ? -5.854 -12.190 -10.760 1.00 81.62 86 TRP A O 1
ATOM 690 N N . ILE A 1 87 ? -4.976 -10.354 -11.720 1.00 79.81 87 ILE A N 1
ATOM 691 C CA . ILE A 1 87 ? -5.593 -10.565 -13.027 1.00 79.81 87 ILE A CA 1
ATOM 692 C C . ILE A 1 87 ? -4.507 -11.083 -13.957 1.00 79.81 87 ILE A C 1
ATOM 694 O O . ILE A 1 87 ? -3.570 -10.355 -14.294 1.00 79.81 87 ILE A O 1
ATOM 698 N N . ASP A 1 88 ? -4.649 -12.346 -14.338 1.00 76.75 88 ASP A N 1
ATOM 699 C CA . ASP A 1 88 ? -3.862 -12.947 -15.402 1.00 76.75 88 ASP A CA 1
ATOM 700 C C . ASP A 1 88 ? -4.631 -12.859 -16.722 1.00 76.75 88 ASP A C 1
ATOM 702 O O . ASP A 1 88 ? -5.865 -12.884 -16.736 1.00 76.75 88 ASP A O 1
ATOM 706 N N . VAL A 1 89 ? -3.904 -12.720 -17.823 1.00 68.94 89 VAL A N 1
ATOM 707 C CA . VAL A 1 89 ? -4.472 -12.755 -19.169 1.00 68.94 89 VAL A CA 1
ATOM 708 C C . VAL A 1 89 ? -3.634 -13.750 -19.950 1.00 68.94 89 VAL A C 1
ATOM 710 O O . VAL A 1 89 ? -2.462 -13.488 -20.213 1.00 68.94 89 VAL A O 1
ATOM 713 N N . GLU A 1 90 ? -4.230 -14.890 -20.301 1.00 65.25 90 GLU A N 1
ATOM 714 C CA . GLU A 1 90 ? -3.640 -15.774 -21.304 1.00 65.25 90 GLU A CA 1
ATOM 715 C C . GLU A 1 90 ? -3.555 -14.998 -22.622 1.00 65.25 90 GLU A C 1
ATOM 717 O O . GLU A 1 90 ? -4.537 -14.385 -23.054 1.00 65.25 90 GLU A O 1
ATOM 722 N N . GLN A 1 91 ? -2.352 -14.953 -23.193 1.00 58.66 91 GLN A N 1
ATOM 723 C CA . GLN A 1 91 ? -2.054 -14.207 -24.412 1.00 58.66 91 GLN A CA 1
ATOM 724 C C . GLN A 1 91 ? -2.475 -14.980 -25.660 1.00 58.66 91 GLN A C 1
ATOM 726 O O . GLN A 1 91 ? -2.226 -16.207 -25.699 1.00 58.66 91 GLN A O 1
#

Sequence (91 aa):
MNTFINNEGFNKKKVILIMGATGTGKSHLSDLTTEDFCLQAVVYVEKILKTQRVLIIVGGSNLYTEKLVEDPLLMFKYKYDCCFIWIDVEQ